Protein AF-A0A6L5FZ71-F1 (afdb_monomer_lite)

Radius of gyration: 16.78 Å; chains: 1; bounding box: 43×30×38 Å

Foldseek 3Di:
DWDWDADPPPRDIDTLVCQAPPHPNPQADPPPRDGHDPVCRPCSNVVRVVVVVVVVVVVVVVVVVCPDPDPDDDPPVVVVVVVVVVVVVVVVVVVD

Sequence (96 aa):
MSIEATCGTCKRKFLLEQIGPESDNLGRCPFCGTRFGRHYTTVLVDAVKDAEVSGQRFVNALGRLQGMETGFEIDIDGALEDTAEQIRAHERKAAS

Secondary structure (DSSP, 8-state):
---EEE-TTT--EEEGGGGSTTSTTTTB-TTT-PBPPGGGTTSHHHHHHHHHHHHHHHHHHHHHHHTS--S----HHHHHHHHHHHHHHHHHHH--

pLDDT: mean 84.99, std 11.19, range [49.25, 96.38]

Structure (mmCIF, N/CA/C/O backbone):
data_AF-A0A6L5FZ71-F1
#
_entry.id   AF-A0A6L5FZ71-F1
#
loop_
_atom_site.group_PDB
_atom_site.id
_atom_site.type_symbol
_atom_site.label_atom_id
_atom_site.label_alt_id
_atom_site.label_comp_id
_atom_site.label_asym_id
_atom_site.label_entity_id
_atom_site.label_seq_id
_atom_site.pdbx_PDB_ins_code
_atom_site.Cartn_x
_atom_site.Cartn_y
_atom_site.Cartn_z
_atom_site.occupancy
_atom_site.B_iso_or_equiv
_atom_site.auth_seq_id
_atom_site.auth_comp_id
_atom_site.auth_asym_id
_atom_site.auth_atom_id
_atom_site.pdbx_PDB_model_num
ATOM 1 N N . MET A 1 1 ? 0.833 6.944 3.402 1.00 84.81 1 MET A N 1
ATOM 2 C CA . MET A 1 1 ? 1.045 5.503 3.672 1.00 84.81 1 MET A CA 1
ATOM 3 C C . MET A 1 1 ? 2.130 5.012 2.734 1.00 84.81 1 MET A C 1
ATOM 5 O O . MET A 1 1 ? 2.076 5.413 1.584 1.00 84.81 1 MET A O 1
ATOM 9 N N . SER A 1 2 ? 3.067 4.187 3.203 1.00 86.31 2 SER A N 1
ATOM 10 C CA . SER A 1 2 ? 4.107 3.586 2.353 1.00 86.31 2 SER A CA 1
ATOM 11 C C . SER A 1 2 ? 3.867 2.084 2.239 1.00 86.31 2 SER A C 1
ATOM 13 O O . SER A 1 2 ? 3.558 1.438 3.244 1.00 86.31 2 SER A O 1
ATOM 15 N N . ILE A 1 3 ? 3.991 1.529 1.034 1.00 89.00 3 ILE A N 1
ATOM 16 C CA . ILE A 1 3 ? 3.754 0.098 0.791 1.00 89.00 3 ILE A CA 1
ATOM 17 C C . ILE A 1 3 ? 5.090 -0.650 0.747 1.00 89.00 3 ILE A C 1
ATOM 19 O O . ILE A 1 3 ? 5.960 -0.340 -0.065 1.00 89.00 3 ILE A O 1
ATOM 23 N N . GLU A 1 4 ? 5.251 -1.661 1.603 1.00 92.69 4 GLU A N 1
ATOM 24 C CA . GLU A 1 4 ? 6.429 -2.533 1.613 1.00 92.69 4 GLU A CA 1
ATOM 25 C C . GLU A 1 4 ? 6.246 -3.724 0.662 1.00 92.69 4 GLU A C 1
ATOM 27 O O . GLU A 1 4 ? 5.204 -4.379 0.638 1.00 92.69 4 GLU A O 1
ATOM 32 N N . ALA A 1 5 ? 7.296 -4.046 -0.088 1.00 90.31 5 ALA A N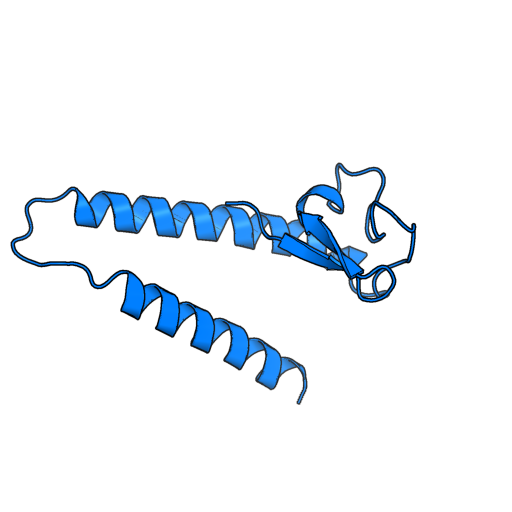 1
ATOM 33 C CA . ALA A 1 5 ? 7.393 -5.226 -0.930 1.00 90.31 5 ALA A CA 1
ATOM 34 C C . ALA A 1 5 ? 8.651 -6.034 -0.596 1.00 90.31 5 ALA A C 1
ATOM 36 O O . ALA A 1 5 ? 9.642 -5.520 -0.079 1.00 90.31 5 ALA A O 1
ATOM 37 N N . THR A 1 6 ? 8.631 -7.330 -0.913 1.00 93.81 6 THR A N 1
ATOM 38 C CA . THR A 1 6 ? 9.775 -8.230 -0.710 1.00 93.81 6 THR A CA 1
ATOM 39 C C . THR A 1 6 ? 10.336 -8.685 -2.050 1.00 93.81 6 THR A C 1
ATOM 41 O O . THR A 1 6 ? 9.612 -9.194 -2.904 1.00 93.81 6 THR A O 1
ATOM 44 N N . CYS A 1 7 ? 11.650 -8.542 -2.244 1.00 92.56 7 CYS A N 1
ATOM 45 C CA . CYS A 1 7 ? 12.301 -8.995 -3.469 1.00 92.56 7 CYS A CA 1
ATOM 46 C C . CYS A 1 7 ? 12.238 -10.526 -3.584 1.00 92.56 7 CYS A C 1
ATOM 48 O O . CYS A 1 7 ? 12.761 -11.239 -2.727 1.00 92.56 7 CYS A O 1
ATOM 50 N N . GLY A 1 8 ? 11.692 -11.040 -4.689 1.00 91.06 8 GLY A N 1
ATOM 51 C CA . GLY A 1 8 ? 11.633 -12.481 -4.953 1.00 91.06 8 GLY A CA 1
ATOM 52 C C . GLY A 1 8 ? 13.005 -13.171 -4.980 1.00 91.06 8 GLY A C 1
ATOM 53 O O . GLY A 1 8 ? 13.088 -14.339 -4.599 1.00 91.06 8 GLY A O 1
ATOM 54 N N . THR A 1 9 ? 14.068 -12.443 -5.345 1.00 94.06 9 THR A N 1
ATOM 55 C CA . THR A 1 9 ? 15.437 -12.968 -5.493 1.00 94.06 9 THR A CA 1
ATOM 56 C C . THR A 1 9 ? 16.259 -12.858 -4.212 1.00 94.06 9 THR A C 1
ATOM 58 O O . THR A 1 9 ? 16.684 -13.876 -3.680 1.00 94.06 9 THR A O 1
ATOM 61 N N . CYS A 1 10 ? 16.490 -11.645 -3.691 1.00 95.94 10 CYS A N 1
ATOM 62 C CA . CYS A 1 10 ? 17.354 -11.452 -2.514 1.00 95.94 10 CYS A CA 1
ATOM 63 C C . CYS A 1 10 ? 16.606 -11.418 -1.174 1.00 95.94 10 CYS A C 1
ATOM 65 O O . CYS A 1 10 ? 17.240 -11.222 -0.141 1.00 95.94 10 CYS A O 1
ATOM 67 N N . LYS A 1 11 ? 15.272 -11.563 -1.188 1.00 96.38 11 LYS A N 1
ATOM 68 C CA . LYS A 1 11 ? 14.384 -11.619 -0.009 1.00 96.38 11 LYS A CA 1
ATOM 69 C C . LYS A 1 11 ? 14.403 -10.397 0.915 1.00 96.38 11 LYS A C 1
ATOM 71 O O . LYS A 1 11 ? 13.741 -10.405 1.946 1.00 96.38 11 LYS A O 1
ATOM 76 N N . ARG A 1 12 ? 15.104 -9.325 0.544 1.00 96.38 12 ARG A N 1
ATOM 77 C CA . ARG A 1 12 ? 15.068 -8.057 1.277 1.00 96.38 12 ARG A CA 1
ATOM 78 C C . ARG A 1 12 ? 13.778 -7.294 1.000 1.00 96.38 12 ARG A C 1
ATOM 80 O O . ARG A 1 12 ? 13.267 -7.310 -0.125 1.00 96.38 12 ARG A O 1
ATOM 87 N N . LYS A 1 13 ? 13.300 -6.630 2.048 1.00 95.69 13 LYS A N 1
ATOM 88 C CA . LYS A 1 13 ? 12.153 -5.727 2.040 1.00 95.69 13 LYS A CA 1
ATOM 89 C C . LYS A 1 13 ? 12.569 -4.342 1.558 1.00 95.69 13 LYS A C 1
ATOM 91 O O . LYS A 1 13 ? 13.645 -3.877 1.922 1.00 95.69 13 LYS A O 1
ATOM 96 N N . PHE A 1 14 ? 11.738 -3.716 0.739 1.00 92.12 14 PHE A N 1
ATOM 97 C CA . PHE A 1 14 ? 11.910 -2.355 0.232 1.00 92.12 14 PHE A CA 1
ATOM 98 C C . PHE A 1 14 ? 10.545 -1.673 0.133 1.00 92.12 14 PHE A C 1
ATOM 100 O O . PHE A 1 14 ? 9.520 -2.351 0.084 1.00 92.12 14 PHE A O 1
ATOM 107 N N . LEU A 1 15 ? 10.523 -0.344 0.080 1.00 91.31 15 LEU A N 1
ATOM 108 C CA . LEU A 1 15 ? 9.286 0.407 -0.143 1.00 91.31 15 LEU A CA 1
ATOM 109 C C . LEU A 1 15 ? 9.034 0.555 -1.645 1.00 91.31 15 LEU A C 1
ATOM 111 O O . LEU A 1 15 ? 9.975 0.780 -2.404 1.00 91.31 15 LEU A O 1
ATOM 115 N N . LEU A 1 16 ? 7.784 0.447 -2.093 1.00 86.75 16 LEU A N 1
ATOM 116 C CA . LEU A 1 16 ? 7.453 0.557 -3.518 1.00 86.75 16 LEU A CA 1
ATOM 117 C C . LEU A 1 16 ? 7.826 1.930 -4.108 1.00 86.75 16 LEU A C 1
ATOM 119 O O . LEU A 1 16 ? 8.243 1.997 -5.263 1.00 86.75 16 LEU A O 1
ATOM 123 N N . GLU A 1 17 ? 7.801 3.000 -3.311 1.00 83.94 17 GLU A N 1
ATOM 124 C CA . GLU A 1 17 ? 8.316 4.323 -3.702 1.00 83.94 17 GLU A CA 1
ATOM 125 C C . GLU A 1 17 ? 9.809 4.296 -4.099 1.00 83.94 17 GLU A C 1
ATOM 127 O O . GLU A 1 17 ? 10.225 5.003 -5.017 1.00 83.94 17 GLU A O 1
ATOM 132 N N . GLN A 1 18 ? 10.616 3.406 -3.498 1.00 85.44 18 GLN A N 1
ATOM 133 C CA . GLN A 1 18 ? 12.057 3.275 -3.771 1.00 85.44 18 GLN A CA 1
ATOM 134 C C . GLN A 1 18 ? 12.360 2.665 -5.139 1.00 85.44 18 GLN A C 1
ATOM 136 O O . GLN A 1 18 ? 13.528 2.518 -5.496 1.00 85.44 18 GLN A O 1
ATOM 141 N N . ILE A 1 19 ? 11.344 2.275 -5.904 1.00 82.62 19 ILE A N 1
ATOM 142 C CA . ILE A 1 19 ? 11.485 1.749 -7.266 1.00 82.62 19 ILE A CA 1
ATOM 143 C C . ILE A 1 19 ? 10.577 2.487 -8.260 1.00 82.62 19 ILE A C 1
ATOM 145 O O . ILE A 1 19 ? 10.367 2.007 -9.377 1.00 82.62 19 ILE A O 1
ATOM 149 N N . GLY A 1 20 ? 10.032 3.631 -7.830 1.00 72.69 20 GLY A N 1
ATOM 150 C CA . GLY A 1 20 ? 9.191 4.523 -8.615 1.00 72.69 20 GLY A CA 1
ATOM 151 C C . GLY A 1 20 ? 9.975 5.379 -9.625 1.00 72.69 20 GLY A C 1
ATOM 152 O O . GLY A 1 20 ? 11.170 5.172 -9.830 1.00 72.69 20 GLY A O 1
ATOM 153 N N . PRO A 1 21 ? 9.312 6.354 -10.269 1.00 65.62 21 PRO A N 1
ATOM 154 C CA . PRO A 1 21 ? 9.855 7.109 -11.403 1.00 65.62 21 PRO A CA 1
ATOM 155 C C . PRO A 1 21 ? 11.007 8.036 -11.006 1.00 65.62 21 PRO A C 1
ATOM 157 O O . PRO A 1 21 ? 11.874 8.315 -11.826 1.00 65.62 21 PRO A O 1
ATOM 160 N N . GLU A 1 22 ? 11.022 8.494 -9.753 1.00 69.12 22 GLU A N 1
ATOM 161 C CA . GLU A 1 22 ? 12.072 9.351 -9.194 1.00 69.12 22 GLU A CA 1
ATOM 162 C C . GLU A 1 22 ? 13.228 8.539 -8.584 1.00 69.12 22 GLU A C 1
ATOM 164 O O . GLU A 1 22 ? 14.168 9.113 -8.045 1.00 69.12 22 GLU A O 1
ATOM 169 N N . SER A 1 23 ? 13.173 7.203 -8.658 1.00 74.06 23 SER A N 1
ATOM 170 C CA . SER A 1 23 ? 14.221 6.327 -8.140 1.00 74.06 23 SER A CA 1
ATOM 171 C C . SER A 1 23 ? 15.211 5.913 -9.225 1.00 74.06 23 SER A C 1
ATOM 173 O O . SER A 1 23 ? 14.830 5.455 -10.305 1.00 74.06 23 SER A O 1
ATOM 175 N N . ASP A 1 24 ? 16.496 5.905 -8.866 1.00 76.06 24 ASP A N 1
ATOM 176 C CA . ASP A 1 24 ? 17.580 5.307 -9.660 1.00 76.06 24 ASP A CA 1
ATOM 177 C C . ASP A 1 24 ? 17.389 3.794 -9.904 1.00 76.06 24 ASP A C 1
ATOM 179 O O . ASP A 1 24 ? 18.051 3.188 -10.750 1.00 76.06 24 ASP A O 1
ATOM 183 N N . ASN A 1 25 ? 16.463 3.164 -9.174 1.00 77.06 25 ASN A N 1
ATOM 184 C CA . ASN A 1 25 ? 16.151 1.741 -9.241 1.00 77.06 25 ASN A CA 1
ATOM 185 C C . ASN A 1 25 ? 14.838 1.441 -9.976 1.00 77.06 25 ASN A C 1
ATOM 187 O O . ASN A 1 25 ? 14.202 0.428 -9.684 1.00 77.06 25 ASN A O 1
ATOM 191 N N . LEU A 1 26 ? 14.420 2.279 -10.930 1.00 79.50 26 LEU A N 1
ATOM 192 C CA . LEU A 1 26 ? 13.182 2.067 -11.685 1.00 79.50 26 LEU A CA 1
ATOM 193 C C . LEU A 1 26 ? 13.072 0.626 -12.225 1.00 79.50 26 LEU A C 1
ATOM 195 O O . LEU A 1 26 ? 13.876 0.167 -13.045 1.00 79.50 26 LEU A O 1
ATOM 199 N N . GLY A 1 27 ? 12.068 -0.110 -11.737 1.00 79.38 27 GLY A N 1
ATOM 200 C CA . GLY A 1 27 ? 11.828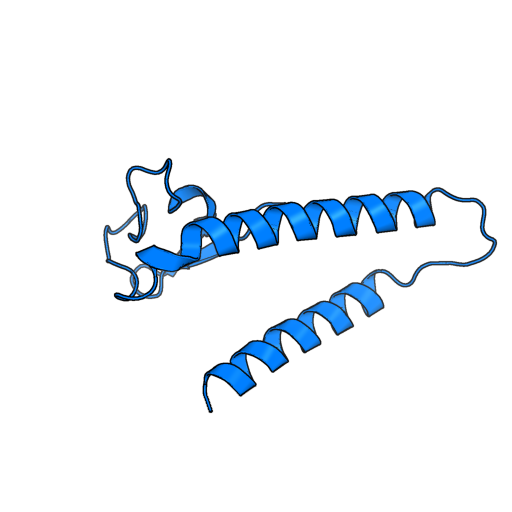 -1.508 -12.114 1.00 79.38 27 GLY A CA 1
ATOM 201 C C . GLY A 1 27 ? 12.908 -2.504 -11.671 1.00 79.38 27 GLY A C 1
ATOM 202 O O . GLY A 1 27 ? 13.002 -3.597 -12.239 1.00 79.38 27 GLY A O 1
ATOM 203 N N . ARG A 1 28 ? 13.743 -2.158 -10.686 1.00 87.56 28 ARG A N 1
ATOM 204 C CA . ARG A 1 28 ? 14.831 -2.999 -10.173 1.00 87.56 28 ARG A CA 1
ATOM 205 C C . ARG A 1 28 ? 14.828 -3.057 -8.658 1.00 87.56 28 ARG A C 1
ATOM 207 O O . ARG A 1 28 ? 14.500 -2.096 -7.980 1.00 87.56 28 ARG A O 1
ATOM 214 N N . CYS A 1 29 ? 15.259 -4.188 -8.112 1.00 90.81 29 CYS A N 1
ATOM 215 C CA . CYS A 1 29 ? 15.478 -4.295 -6.678 1.00 90.81 29 CYS A CA 1
ATOM 216 C C . CYS A 1 29 ? 16.583 -3.314 -6.245 1.00 90.81 29 CYS A C 1
ATOM 218 O O . CYS A 1 29 ? 17.705 -3.466 -6.745 1.00 90.81 29 CYS A O 1
ATOM 220 N N . PRO A 1 30 ? 16.328 -2.420 -5.265 1.00 91.56 30 PRO A N 1
ATOM 221 C CA . PRO A 1 30 ? 17.307 -1.433 -4.802 1.00 91.56 30 PRO A CA 1
ATOM 222 C C . PRO A 1 30 ? 18.591 -2.033 -4.237 1.00 91.56 30 PRO A C 1
ATOM 224 O O . PRO A 1 30 ? 19.593 -1.344 -4.089 1.00 91.56 30 PRO A O 1
ATOM 227 N N . PHE A 1 31 ? 18.571 -3.325 -3.902 1.00 94.25 31 PHE A N 1
ATOM 228 C CA . PHE A 1 31 ? 19.686 -3.940 -3.208 1.00 94.25 31 PHE A CA 1
ATOM 229 C C . PHE A 1 31 ? 20.463 -5.003 -3.985 1.00 94.25 31 PHE A C 1
ATOM 231 O O . PHE A 1 31 ? 21.620 -5.258 -3.656 1.00 94.25 31 PHE A O 1
ATOM 238 N N . CYS A 1 32 ? 19.838 -5.700 -4.936 1.00 94.31 32 CYS A N 1
ATOM 239 C CA . CYS A 1 32 ? 20.518 -6.720 -5.748 1.00 94.31 32 CYS A CA 1
ATOM 240 C C . CYS A 1 32 ? 20.445 -6.449 -7.256 1.00 94.31 32 CYS A C 1
ATOM 242 O O . CYS A 1 32 ? 20.938 -7.257 -8.038 1.00 94.31 32 CYS A O 1
ATOM 244 N N . GLY A 1 33 ? 19.786 -5.366 -7.684 1.00 91.50 33 GLY A N 1
ATOM 245 C CA . GLY A 1 33 ? 19.715 -4.951 -9.089 1.00 91.50 33 GLY A CA 1
ATOM 246 C C . GLY A 1 33 ? 18.880 -5.852 -10.009 1.00 91.50 33 GLY A C 1
ATOM 247 O O . GLY A 1 33 ? 18.778 -5.568 -11.209 1.00 91.50 33 GLY A O 1
ATOM 248 N N . THR A 1 34 ? 18.267 -6.920 -9.475 1.00 91.19 34 THR A N 1
ATOM 249 C CA . THR A 1 34 ? 17.363 -7.802 -10.231 1.00 91.19 34 THR A CA 1
ATOM 250 C C . THR A 1 34 ? 16.220 -6.986 -10.821 1.00 91.19 34 THR A C 1
ATOM 252 O O . THR A 1 34 ? 15.587 -6.213 -10.104 1.00 91.19 34 THR A O 1
ATOM 255 N N . ARG A 1 35 ? 15.943 -7.174 -12.116 1.00 87.81 35 ARG A N 1
ATOM 256 C CA . ARG A 1 35 ? 14.797 -6.553 -12.787 1.00 87.81 35 ARG A CA 1
ATOM 257 C C . ARG A 1 35 ? 13.505 -7.231 -12.348 1.00 87.81 35 ARG A C 1
ATOM 259 O O . ARG A 1 35 ? 13.408 -8.457 -12.396 1.00 87.81 35 ARG A O 1
ATOM 266 N N . PHE A 1 36 ? 12.517 -6.433 -11.974 1.00 83.31 36 PHE A N 1
ATOM 267 C CA . PHE A 1 36 ? 11.140 -6.896 -11.874 1.00 83.31 36 PHE A CA 1
ATOM 268 C C . PHE A 1 36 ? 10.568 -7.097 -13.295 1.00 83.31 36 PHE A C 1
ATOM 270 O O . PHE A 1 36 ? 11.162 -6.635 -14.272 1.00 83.31 36 PHE A O 1
ATOM 277 N N . GLY A 1 37 ? 9.493 -7.883 -13.445 1.00 73.50 37 GLY A N 1
ATOM 278 C CA . GLY A 1 37 ? 9.000 -8.363 -14.751 1.00 73.50 37 GLY A CA 1
ATOM 279 C C . GLY A 1 37 ? 8.758 -7.262 -15.803 1.00 73.50 37 GLY A C 1
AT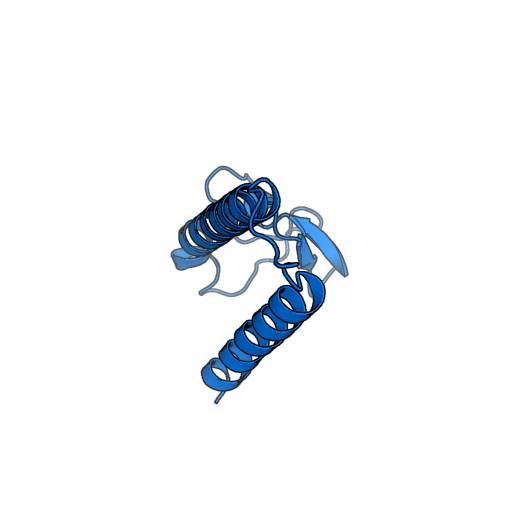OM 280 O O . GLY A 1 37 ? 8.603 -6.095 -15.470 1.00 73.50 37 GLY A O 1
ATOM 281 N N . ARG A 1 38 ? 8.693 -7.615 -17.100 1.00 58.38 38 ARG A N 1
ATOM 282 C CA . ARG A 1 38 ? 8.615 -6.624 -18.207 1.00 58.38 38 ARG A CA 1
ATOM 283 C C . ARG A 1 38 ? 7.432 -5.649 -18.117 1.00 58.38 38 ARG A C 1
ATOM 285 O O . ARG A 1 38 ? 7.580 -4.508 -18.530 1.00 58.38 38 ARG A O 1
ATOM 292 N N . HIS A 1 39 ? 6.291 -6.081 -17.581 1.00 58.62 39 HIS A N 1
ATOM 293 C CA . HIS A 1 39 ? 5.096 -5.238 -17.406 1.00 58.62 39 HIS A CA 1
ATOM 294 C C . HIS A 1 39 ? 5.149 -4.358 -16.149 1.00 58.62 39 HIS A C 1
ATOM 296 O O . HIS A 1 39 ? 4.283 -3.518 -15.931 1.00 58.62 39 HIS A O 1
ATOM 302 N N . TYR A 1 40 ? 6.175 -4.541 -15.319 1.00 60.41 40 TYR A N 1
ATOM 303 C CA . TYR A 1 40 ? 6.304 -3.901 -14.018 1.00 60.41 40 TYR A CA 1
ATOM 304 C C . TYR A 1 40 ? 6.781 -2.448 -14.117 1.00 60.41 40 TYR A C 1
ATOM 306 O O . TYR A 1 40 ? 6.743 -1.739 -13.131 1.00 60.41 40 TYR A O 1
ATOM 314 N N . THR A 1 41 ? 7.249 -1.964 -15.268 1.00 62.62 41 THR A N 1
ATOM 315 C CA . THR A 1 41 ? 7.766 -0.587 -15.382 1.00 62.62 41 THR A CA 1
ATOM 316 C C . THR A 1 41 ? 6.754 0.410 -15.929 1.00 62.62 41 THR A C 1
ATOM 318 O O . THR A 1 41 ? 6.889 1.598 -15.667 1.00 62.62 41 THR A O 1
ATOM 321 N N . THR A 1 42 ? 5.752 -0.038 -16.688 1.00 64.38 42 THR A N 1
ATOM 322 C CA . THR A 1 42 ? 4.873 0.866 -17.450 1.00 64.38 42 THR A CA 1
ATOM 323 C C . THR A 1 42 ? 3.671 1.364 -16.654 1.00 64.38 42 THR A C 1
ATOM 325 O O . THR A 1 42 ? 3.207 2.463 -16.914 1.00 64.38 42 THR A O 1
ATOM 328 N N . VAL A 1 43 ? 3.174 0.574 -15.697 1.00 70.81 43 VAL A N 1
ATOM 329 C CA . VAL A 1 43 ? 1.944 0.886 -14.935 1.00 70.81 43 VAL A CA 1
ATOM 330 C C . VAL A 1 43 ? 2.211 1.031 -13.434 1.00 70.81 43 VAL A C 1
ATOM 332 O O . VAL A 1 43 ? 1.420 1.620 -12.706 1.00 70.81 43 VAL A O 1
ATOM 335 N N . LEU A 1 44 ? 3.342 0.512 -12.952 1.00 74.50 44 LEU A N 1
ATOM 336 C CA . LEU A 1 44 ? 3.635 0.432 -11.523 1.00 74.50 44 LEU A CA 1
ATOM 337 C C . LEU A 1 44 ? 3.699 1.798 -10.853 1.00 74.50 44 LEU A C 1
ATOM 339 O O . LEU A 1 44 ? 3.200 1.943 -9.749 1.00 74.50 44 LEU A O 1
ATOM 343 N N . VAL A 1 45 ? 4.324 2.774 -11.503 1.00 74.75 45 VAL A N 1
ATOM 344 C CA . VAL A 1 45 ? 4.528 4.110 -10.939 1.00 74.75 45 VAL A CA 1
ATOM 345 C C . VAL A 1 45 ? 3.201 4.743 -10.534 1.00 74.75 45 VAL A C 1
ATOM 347 O O . VAL A 1 45 ? 3.025 5.124 -9.376 1.00 74.75 45 VAL A O 1
ATOM 350 N N . ASP A 1 46 ? 2.266 4.805 -11.479 1.00 80.44 46 ASP A N 1
ATOM 351 C CA . ASP A 1 46 ? 0.962 5.416 -11.253 1.00 80.44 46 ASP A CA 1
ATOM 352 C C . ASP A 1 46 ? 0.138 4.571 -10.280 1.00 80.44 46 ASP A C 1
ATOM 354 O O . ASP A 1 46 ? -0.438 5.109 -9.341 1.00 80.44 46 ASP A O 1
ATOM 358 N N . ALA A 1 47 ? 0.184 3.240 -10.408 1.00 83.25 47 ALA A N 1
ATOM 359 C CA . ALA A 1 47 ? -0.527 2.339 -9.505 1.00 83.25 47 ALA A CA 1
ATOM 360 C C . ALA A 1 47 ? -0.042 2.433 -8.044 1.00 83.25 47 ALA A C 1
ATOM 362 O O . AL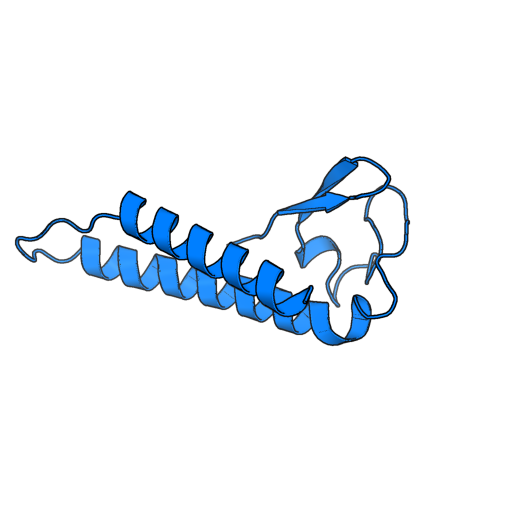A A 1 47 ? -0.862 2.422 -7.127 1.00 83.25 47 ALA A O 1
ATOM 363 N N . VAL A 1 48 ? 1.272 2.539 -7.809 1.00 84.44 48 VAL A N 1
ATOM 364 C CA . VAL A 1 48 ? 1.853 2.703 -6.464 1.00 84.44 48 VAL A CA 1
ATOM 365 C C . VAL A 1 48 ? 1.418 4.034 -5.872 1.00 84.44 48 VAL A C 1
ATOM 367 O O . VAL A 1 48 ? 0.905 4.068 -4.754 1.00 84.44 48 VAL A O 1
ATOM 370 N N . LYS A 1 49 ? 1.560 5.119 -6.640 1.00 85.50 49 LYS A N 1
ATOM 371 C CA . LYS A 1 49 ? 1.158 6.455 -6.199 1.00 85.50 49 LYS A CA 1
ATOM 372 C C . LYS A 1 49 ? -0.333 6.510 -5.868 1.00 85.50 49 LYS A C 1
ATOM 374 O O . LYS A 1 49 ? -0.709 7.027 -4.816 1.00 85.50 49 LYS A O 1
ATOM 379 N N . ASP A 1 50 ? -1.175 5.954 -6.733 1.00 89.31 50 ASP A N 1
ATOM 380 C CA . ASP A 1 50 ? -2.622 5.921 -6.534 1.00 89.31 50 ASP A CA 1
ATOM 381 C C . ASP A 1 50 ? -3.007 5.102 -5.298 1.00 89.31 50 ASP A C 1
ATOM 383 O O . ASP A 1 50 ? -3.857 5.542 -4.515 1.00 89.31 50 ASP A O 1
ATOM 387 N N . ALA A 1 51 ? -2.359 3.955 -5.072 1.00 89.38 51 ALA A N 1
ATOM 388 C CA . ALA A 1 51 ? -2.588 3.127 -3.891 1.00 89.38 51 ALA A CA 1
ATOM 389 C C . ALA A 1 51 ? -2.194 3.854 -2.594 1.00 89.38 51 ALA A C 1
ATOM 391 O O . ALA A 1 51 ? -2.982 3.897 -1.647 1.00 89.38 51 ALA A O 1
ATOM 392 N N . GLU A 1 52 ? -1.018 4.483 -2.549 1.00 89.75 52 GLU A N 1
ATOM 393 C CA . GLU A 1 52 ? -0.526 5.196 -1.362 1.00 89.75 52 GLU A CA 1
ATOM 394 C C . GLU A 1 52 ? -1.370 6.434 -1.024 1.00 89.75 52 GLU A C 1
ATOM 396 O O . GLU A 1 52 ? -1.706 6.666 0.146 1.00 89.75 52 GLU A O 1
ATOM 401 N N . VAL A 1 53 ? -1.774 7.205 -2.041 1.00 92.44 53 VAL A N 1
ATOM 402 C CA . VAL A 1 53 ? -2.670 8.361 -1.879 1.00 92.44 53 VAL A CA 1
ATOM 403 C C . VAL A 1 53 ? -4.052 7.914 -1.408 1.00 92.44 53 VAL A C 1
ATOM 405 O O . VAL A 1 53 ? -4.618 8.522 -0.495 1.00 92.44 53 VAL A O 1
ATOM 408 N N . SER A 1 54 ? -4.603 6.853 -1.998 1.00 93.88 54 SER A N 1
ATOM 409 C CA . SER A 1 54 ? -5.924 6.334 -1.627 1.00 93.88 54 SER A CA 1
ATOM 410 C C . SER A 1 54 ? -5.928 5.763 -0.211 1.00 93.88 54 SER A C 1
ATOM 412 O O . SER A 1 54 ? -6.829 6.083 0.564 1.00 93.88 54 SER A O 1
ATOM 414 N N . GLY A 1 55 ? -4.886 5.022 0.175 1.00 92.69 55 GLY A N 1
ATOM 415 C CA . GLY A 1 55 ? -4.706 4.540 1.544 1.00 92.69 55 GLY A CA 1
ATOM 416 C C . GLY A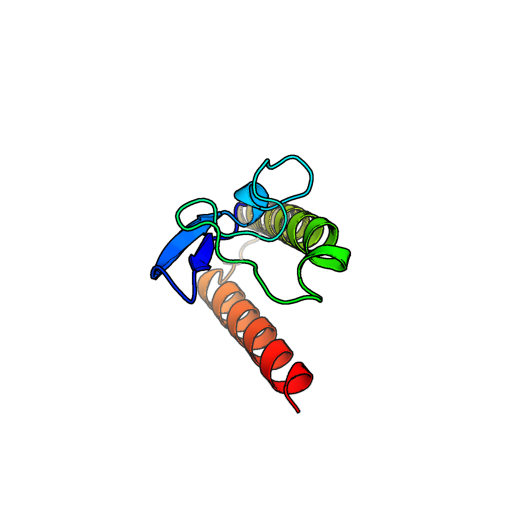 1 55 ? -4.633 5.687 2.553 1.00 92.69 55 GLY A C 1
ATOM 417 O O . GLY A 1 55 ? -5.308 5.662 3.581 1.00 92.69 55 GLY A O 1
ATOM 418 N N . GLN A 1 56 ? -3.901 6.761 2.235 1.00 94.12 56 GLN A N 1
ATOM 419 C CA . GLN A 1 56 ? -3.859 7.940 3.104 1.00 94.12 56 GLN A CA 1
ATOM 420 C C . GLN A 1 56 ? -5.228 8.622 3.232 1.00 94.12 56 GLN A C 1
ATOM 422 O O . GLN A 1 56 ? -5.608 9.053 4.322 1.00 94.12 56 GLN A O 1
ATOM 427 N N . ARG A 1 57 ? -5.984 8.725 2.133 1.00 95.19 57 ARG A N 1
ATOM 428 C CA . ARG A 1 57 ? -7.347 9.280 2.150 1.00 95.19 57 ARG A CA 1
ATOM 429 C C . ARG A 1 57 ? -8.287 8.437 3.007 1.00 95.19 57 ARG A C 1
ATOM 431 O O . ARG A 1 57 ? -9.048 9.014 3.777 1.00 95.19 57 ARG A O 1
ATOM 438 N N . PHE A 1 58 ? -8.201 7.112 2.907 1.00 94.00 58 PHE A N 1
ATOM 439 C CA . PHE A 1 58 ? -8.983 6.178 3.714 1.00 94.00 58 PHE A CA 1
ATOM 440 C C . PHE A 1 58 ? -8.718 6.362 5.213 1.00 94.00 58 PHE A C 1
ATOM 442 O O . PHE A 1 58 ? -9.653 6.609 5.973 1.00 94.00 58 PHE A O 1
ATOM 449 N N . VAL A 1 59 ? -7.443 6.367 5.620 1.00 93.62 59 VAL A N 1
ATOM 450 C CA . VAL A 1 59 ? -7.040 6.606 7.019 1.00 93.62 59 VAL A CA 1
ATOM 451 C C . VAL A 1 59 ? -7.561 7.954 7.522 1.00 93.62 59 VAL A C 1
ATOM 453 O O . VAL A 1 59 ? -8.145 8.035 8.600 1.00 93.62 59 VAL A O 1
ATOM 456 N N . ASN A 1 60 ? -7.409 9.017 6.727 1.00 94.38 60 ASN A N 1
ATOM 4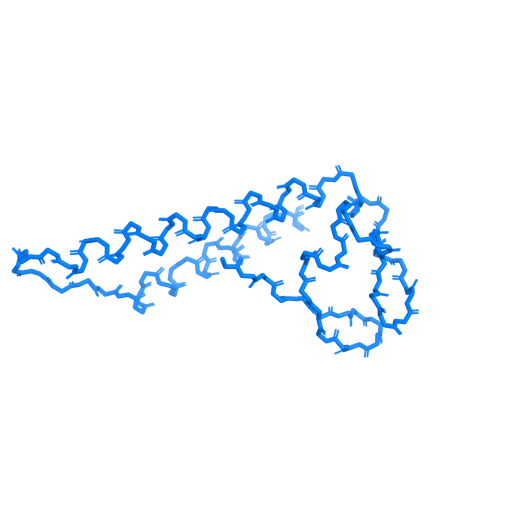57 C CA . ASN A 1 60 ? -7.876 10.350 7.107 1.00 94.38 60 ASN A CA 1
ATOM 458 C C . ASN A 1 60 ? -9.406 10.416 7.252 1.00 94.38 60 ASN A C 1
ATOM 460 O O . ASN A 1 60 ? -9.907 11.124 8.125 1.00 94.38 60 ASN A O 1
ATOM 464 N N . ALA A 1 61 ? -10.154 9.720 6.393 1.00 93.56 61 ALA A N 1
ATOM 465 C CA . ALA A 1 61 ? -11.611 9.681 6.452 1.00 93.56 61 ALA A CA 1
ATOM 466 C C . ALA A 1 61 ? -12.103 8.928 7.696 1.00 93.56 61 ALA A C 1
ATOM 468 O O . ALA A 1 61 ? -12.940 9.457 8.425 1.00 93.56 61 ALA A O 1
ATOM 469 N N . LEU A 1 62 ? -11.536 7.752 7.985 1.00 91.81 62 LEU A N 1
ATOM 470 C CA . LEU A 1 62 ? -11.876 6.990 9.189 1.00 91.81 62 LEU A CA 1
ATOM 471 C C . LEU A 1 62 ? -11.500 7.735 10.470 1.00 91.81 62 LEU A C 1
ATOM 473 O O . LEU A 1 62 ? -12.315 7.810 11.385 1.00 91.81 62 LEU A O 1
ATOM 477 N N . GLY A 1 63 ? -10.321 8.363 10.513 1.00 91.38 63 GLY A N 1
ATOM 478 C CA . GLY A 1 63 ? -9.903 9.164 11.665 1.00 91.38 63 GLY A CA 1
ATOM 479 C C . GLY A 1 63 ? -10.850 10.335 11.951 1.00 91.38 63 GLY A C 1
ATOM 480 O O . GLY A 1 63 ? -11.120 10.644 13.108 1.00 91.38 63 GLY A O 1
ATOM 481 N N . ARG A 1 64 ? -11.421 10.957 10.909 1.00 92.31 64 ARG A N 1
ATOM 482 C CA . ARG A 1 64 ? -12.453 11.995 11.079 1.00 92.31 64 ARG A CA 1
ATOM 483 C C . ARG A 1 64 ? -13.740 11.436 11.672 1.00 92.31 64 ARG A C 1
ATOM 485 O O . ARG A 1 64 ? -14.293 12.074 12.555 1.00 92.31 64 ARG A O 1
ATOM 492 N N . LEU A 1 65 ? -14.200 10.275 11.204 1.00 90.44 65 LEU A N 1
ATOM 493 C CA . LEU A 1 65 ? -15.416 9.641 11.719 1.00 90.44 65 LEU A CA 1
ATOM 494 C C . LEU A 1 65 ? -15.248 9.185 13.176 1.00 90.44 65 LEU A C 1
ATOM 496 O O . LEU A 1 65 ? -16.161 9.381 13.967 1.00 90.44 65 LEU A O 1
ATOM 500 N N . GLN A 1 66 ? -14.078 8.651 13.547 1.00 87.62 66 GLN A N 1
ATOM 501 C CA . GLN A 1 66 ? -13.764 8.309 14.941 1.00 87.62 66 GLN A CA 1
ATOM 502 C C . GLN A 1 66 ? -13.704 9.534 15.857 1.00 87.62 66 GLN A C 1
ATOM 504 O O . GLN A 1 66 ? -14.045 9.443 17.030 1.00 87.62 66 GLN A O 1
ATOM 509 N N . GLY A 1 67 ? -13.255 10.679 15.338 1.00 86.81 67 GLY A N 1
ATOM 510 C CA . GLY A 1 67 ? -13.182 11.925 16.102 1.00 86.81 67 GLY A CA 1
ATOM 511 C C . GLY A 1 67 ? -14.533 12.609 16.327 1.00 86.81 67 GLY A C 1
ATOM 512 O O . GLY A 1 67 ? -14.581 13.632 17.007 1.00 86.81 67 GLY A O 1
ATOM 513 N N . MET A 1 68 ? -15.616 12.098 15.739 1.00 90.44 68 MET A N 1
ATOM 514 C CA . MET A 1 68 ? -16.960 12.631 15.935 1.00 90.44 68 MET A CA 1
ATOM 515 C C . MET A 1 68 ? -17.609 11.985 17.165 1.00 90.44 68 MET A C 1
ATOM 517 O O . MET A 1 68 ? -17.500 10.783 17.383 1.00 90.44 68 MET A O 1
ATOM 521 N N . GLU A 1 69 ? -18.342 12.771 17.953 1.00 76.06 69 GLU A N 1
ATOM 522 C CA . GLU A 1 69 ? -19.186 12.237 19.025 1.00 76.06 69 GLU A CA 1
ATOM 523 C C . GLU A 1 69 ? -20.469 11.671 18.401 1.00 76.06 69 GLU A C 1
ATOM 525 O O . GLU A 1 69 ? -21.464 12.370 18.214 1.00 76.06 69 GLU A O 1
ATOM 530 N N . THR A 1 70 ? -20.404 10.415 17.961 1.00 80.88 70 THR A N 1
ATOM 531 C CA . THR A 1 70 ? -21.455 9.799 17.137 1.00 80.88 70 THR A CA 1
ATOM 532 C C . THR A 1 70 ? -22.364 8.835 17.889 1.00 80.88 70 THR A C 1
ATOM 534 O O . THR A 1 70 ? -23.420 8.468 17.375 1.00 80.88 70 THR A O 1
ATOM 537 N N . GLY A 1 71 ? -21.963 8.398 19.086 1.00 86.00 71 GLY A N 1
ATOM 538 C CA . GLY A 1 71 ? -22.663 7.348 19.830 1.00 86.00 71 GLY A CA 1
ATOM 539 C C . GLY A 1 71 ? -22.521 5.945 19.222 1.00 86.00 71 GLY A C 1
ATOM 540 O O . GLY A 1 71 ? -23.247 5.042 19.630 1.00 86.00 71 GLY A O 1
ATOM 541 N N . PHE A 1 72 ? -21.606 5.752 18.265 1.00 86.81 72 PHE A N 1
ATOM 542 C CA . PHE A 1 72 ? -21.222 4.440 17.743 1.00 86.81 72 PHE A CA 1
ATOM 543 C C . PHE A 1 72 ? -19.706 4.252 17.794 1.00 86.81 72 PHE A C 1
ATOM 545 O O . PHE A 1 72 ? -18.943 5.213 17.701 1.00 86.81 72 PHE A O 1
ATOM 552 N N . GLU A 1 73 ? -19.272 2.999 17.889 1.00 90.31 73 GLU A N 1
ATOM 553 C CA . GLU A 1 73 ? -17.869 2.621 17.745 1.00 90.31 73 GLU A CA 1
ATOM 554 C C . GLU A 1 73 ? -17.633 2.093 16.331 1.00 90.31 73 GLU A C 1
ATOM 556 O O . GLU A 1 73 ? -18.443 1.344 15.783 1.00 90.31 73 GLU A O 1
ATOM 561 N N . ILE A 1 74 ? -16.532 2.519 15.716 1.00 91.31 74 ILE A N 1
ATOM 562 C CA . ILE A 1 74 ? -16.122 2.016 14.406 1.00 91.31 74 ILE A CA 1
ATOM 563 C C . ILE A 1 74 ? -15.242 0.793 14.639 1.00 91.31 74 ILE A C 1
ATOM 565 O O . ILE A 1 74 ? -14.173 0.919 15.237 1.00 91.31 74 ILE A O 1
ATOM 569 N N . ASP A 1 75 ? -15.670 -0.356 14.124 1.00 94.06 75 ASP A N 1
ATOM 570 C CA . ASP A 1 75 ? -14.861 -1.573 14.083 1.00 94.06 75 ASP A CA 1
ATOM 571 C C . ASP A 1 75 ? -13.766 -1.448 13.010 1.00 94.06 75 ASP A C 1
ATOM 573 O O . ASP A 1 75 ? -13.957 -1.759 11.832 1.00 94.06 75 ASP A O 1
ATOM 577 N N . ILE A 1 76 ? -12.620 -0.897 13.417 1.00 93.00 76 ILE A N 1
ATOM 578 C CA . ILE A 1 76 ? -11.468 -0.692 12.533 1.00 93.00 76 ILE A CA 1
ATOM 579 C C . ILE A 1 76 ? -10.841 -2.024 12.135 1.00 93.00 76 ILE A C 1
ATOM 581 O O . ILE A 1 76 ? -10.459 -2.181 10.976 1.00 93.00 76 ILE A O 1
ATOM 585 N N . ASP A 1 77 ? -10.736 -2.966 13.068 1.00 94.50 77 ASP A N 1
ATOM 586 C CA . ASP A 1 77 ? -10.083 -4.246 12.812 1.00 94.50 77 ASP A CA 1
ATOM 587 C C . ASP A 1 77 ? -10.886 -5.059 11.792 1.00 94.50 77 ASP A C 1
ATOM 589 O O . ASP A 1 77 ? -10.309 -5.522 10.806 1.00 94.50 77 ASP A O 1
ATOM 593 N N . GLY A 1 78 ? -12.215 -5.115 11.941 1.00 95.94 78 GLY A N 1
ATOM 594 C CA . GLY A 1 78 ? -13.102 -5.735 10.955 1.00 95.94 78 GLY A CA 1
ATOM 595 C C . GLY A 1 78 ? -13.019 -5.063 9.581 1.00 95.94 78 GLY A C 1
ATOM 596 O O . GLY A 1 78 ? -12.863 -5.734 8.561 1.00 95.94 78 GLY A O 1
ATOM 597 N N . ALA A 1 79 ? -13.012 -3.726 9.528 1.00 93.25 79 ALA A N 1
ATOM 598 C CA . ALA A 1 79 ? -12.871 -3.002 8.262 1.00 93.25 79 ALA A CA 1
ATOM 599 C C . ALA A 1 79 ? -11.525 -3.277 7.555 1.00 93.25 79 ALA A C 1
ATOM 601 O O . ALA A 1 79 ? -11.468 -3.360 6.321 1.00 93.25 79 ALA A O 1
ATOM 602 N N . LEU A 1 80 ? -10.430 -3.405 8.311 1.00 93.25 80 LEU A N 1
ATOM 603 C CA . LEU A 1 80 ? -9.110 -3.741 7.772 1.00 93.25 80 LEU A CA 1
ATOM 604 C C . LEU A 1 80 ? -9.034 -5.202 7.311 1.00 93.25 80 LEU A C 1
ATOM 606 O O . LEU A 1 80 ? -8.423 -5.471 6.272 1.00 93.25 80 LEU A O 1
ATOM 610 N N . GLU A 1 81 ? -9.663 -6.126 8.040 1.00 96.00 81 GLU A N 1
ATOM 611 C CA . GLU A 1 81 ? -9.753 -7.539 7.666 1.00 96.00 81 GLU A CA 1
ATOM 612 C C . GLU A 1 81 ? -10.509 -7.715 6.340 1.00 96.00 81 GLU A C 1
ATOM 614 O O . GLU A 1 81 ? -9.955 -8.286 5.392 1.00 96.00 81 GLU A O 1
ATOM 619 N N . ASP A 1 82 ? -11.695 -7.113 6.221 1.00 95.25 82 ASP A N 1
ATOM 620 C CA . ASP A 1 82 ? -12.506 -7.121 4.997 1.00 95.25 82 ASP A CA 1
ATOM 621 C C . ASP A 1 82 ? -11.749 -6.517 3.807 1.00 95.25 82 ASP A C 1
ATOM 623 O O . ASP A 1 82 ? -11.770 -7.041 2.687 1.00 95.25 82 ASP A O 1
ATOM 627 N N . THR A 1 83 ? -11.040 -5.407 4.035 1.00 93.31 83 THR A N 1
ATOM 628 C CA . THR A 1 83 ? -10.229 -4.756 2.997 1.00 93.31 83 THR A CA 1
ATOM 629 C C . THR A 1 83 ? -9.106 -5.682 2.522 1.00 93.31 83 THR A C 1
ATOM 631 O O . THR A 1 83 ? -8.872 -5.819 1.317 1.00 93.31 83 THR A O 1
ATOM 634 N N . ALA A 1 84 ? -8.421 -6.361 3.448 1.00 92.75 84 ALA A N 1
ATOM 635 C CA . ALA A 1 84 ? -7.368 -7.312 3.111 1.00 92.75 84 ALA A CA 1
ATOM 636 C C . ALA A 1 84 ? -7.911 -8.519 2.328 1.00 92.75 84 ALA A C 1
ATOM 638 O O . ALA A 1 84 ? -7.259 -8.985 1.387 1.00 92.75 84 ALA A O 1
ATOM 639 N N . GLU A 1 85 ? -9.099 -9.022 2.675 1.00 95.12 85 GLU A N 1
ATOM 640 C CA . GLU A 1 85 ? -9.756 -10.093 1.923 1.00 95.12 85 GLU A CA 1
ATOM 641 C C . GLU A 1 85 ? -10.072 -9.664 0.485 1.00 95.12 85 GLU A C 1
ATOM 643 O O . GLU A 1 85 ? -9.722 -10.378 -0.463 1.00 95.12 85 GLU A O 1
ATOM 648 N N . GLN A 1 86 ? -10.669 -8.483 0.309 1.00 92.62 86 GLN A N 1
ATOM 649 C CA . GLN A 1 86 ? -11.027 -7.946 -1.005 1.00 92.62 86 GLN A CA 1
ATOM 650 C C . GLN A 1 86 ? -9.802 -7.766 -1.915 1.00 92.62 86 GLN A C 1
ATOM 652 O O . GLN A 1 86 ? -9.847 -8.149 -3.088 1.00 92.62 86 GLN A O 1
ATOM 657 N N . ILE A 1 87 ? -8.683 -7.265 -1.377 1.00 91.06 87 ILE A N 1
ATOM 658 C CA . ILE A 1 87 ? -7.420 -7.128 -2.122 1.00 91.06 87 ILE A CA 1
ATOM 659 C C . ILE A 1 87 ? -6.916 -8.502 -2.591 1.00 91.06 87 ILE A C 1
ATOM 661 O O . ILE A 1 87 ? -6.641 -8.695 -3.777 1.00 91.06 87 ILE A O 1
ATOM 665 N N . ARG A 1 88 ? -6.859 -9.493 -1.690 1.00 90.31 88 ARG A N 1
ATOM 666 C CA . ARG A 1 88 ? -6.411 -10.861 -2.025 1.00 90.31 88 ARG A CA 1
ATOM 667 C C . ARG A 1 88 ? -7.333 -11.542 -3.039 1.00 90.31 88 ARG A C 1
ATOM 669 O O . ARG A 1 88 ? -6.880 -12.342 -3.857 1.00 90.31 88 ARG A O 1
ATOM 676 N N . ALA A 1 89 ? -8.635 -11.266 -2.988 1.00 89.62 89 ALA A N 1
ATOM 677 C CA . ALA A 1 89 ? -9.592 -11.787 -3.960 1.00 89.62 89 ALA A CA 1
ATOM 678 C C . ALA A 1 89 ? -9.353 -11.225 -5.370 1.00 89.62 89 ALA A C 1
ATOM 680 O O . ALA A 1 89 ? -9.563 -11.936 -6.356 1.00 89.62 89 ALA A O 1
ATOM 681 N N . HIS A 1 90 ? -8.874 -9.984 -5.470 1.00 82.25 90 HIS A N 1
ATOM 682 C CA . HIS A 1 90 ? -8.525 -9.353 -6.739 1.00 82.25 90 HIS A CA 1
ATOM 683 C C . HIS A 1 90 ? -7.328 -10.029 -7.423 1.00 82.25 90 HIS A C 1
ATOM 685 O O . HIS A 1 90 ? -7.373 -10.258 -8.633 1.00 82.25 90 HIS A O 1
ATOM 691 N N . GLU A 1 91 ? -6.301 -10.418 -6.658 1.00 69.69 91 GLU A N 1
ATOM 692 C CA . GLU A 1 91 ? -5.144 -11.165 -7.178 1.00 69.69 91 GLU A CA 1
ATOM 693 C C . GLU A 1 91 ? -5.556 -12.512 -7.783 1.00 69.69 91 GLU A C 1
ATOM 695 O O . GLU A 1 91 ? -5.101 -12.874 -8.867 1.00 69.69 91 GLU A O 1
ATOM 700 N N . ARG A 1 92 ? -6.470 -13.237 -7.120 1.00 68.81 92 ARG A N 1
ATOM 701 C CA . ARG A 1 92 ? -6.959 -14.538 -7.607 1.00 68.81 92 ARG A CA 1
ATOM 702 C C . ARG A 1 92 ? -7.671 -14.429 -8.952 1.00 68.81 92 ARG A C 1
ATOM 704 O O . ARG A 1 92 ? -7.468 -15.288 -9.797 1.00 68.81 92 ARG A O 1
ATOM 711 N N . LYS A 1 93 ? -8.467 -13.373 -9.155 1.00 63.09 93 LYS A N 1
ATOM 712 C CA . LYS A 1 93 ? -9.174 -13.121 -10.424 1.00 63.09 93 LYS A CA 1
ATOM 713 C C . LYS A 1 93 ? -8.241 -12.702 -11.559 1.00 63.09 93 LYS A C 1
ATOM 715 O O . LYS A 1 93 ? -8.561 -12.945 -12.712 1.00 63.09 93 LYS A O 1
ATOM 720 N N . ALA A 1 94 ? -7.120 -12.050 -11.251 1.00 58.16 94 ALA A N 1
ATOM 721 C CA . ALA A 1 94 ? -6.141 -11.638 -12.257 1.00 58.16 94 ALA A CA 1
ATOM 722 C C . ALA A 1 94 ? -5.227 -12.793 -12.722 1.00 58.16 94 ALA A C 1
ATOM 724 O O . ALA A 1 94 ? -4.602 -12.686 -13.774 1.00 58.16 94 ALA A O 1
ATOM 725 N N . ALA A 1 95 ? -5.127 -13.871 -11.936 1.00 55.12 95 ALA A N 1
ATOM 726 C CA . ALA A 1 95 ? -4.297 -15.045 -12.223 1.00 55.12 95 ALA A CA 1
ATOM 727 C C . ALA A 1 95 ? -5.040 -16.192 -12.946 1.00 55.12 95 ALA A C 1
ATOM 729 O O . ALA A 1 95 ? -4.405 -17.181 -13.314 1.00 55.12 95 ALA A O 1
ATOM 730 N N . SER A 1 96 ? -6.360 -16.072 -13.113 1.00 49.25 96 SER A N 1
ATOM 731 C CA . SER A 1 96 ? -7.263 -17.014 -13.796 1.00 49.25 96 SER A CA 1
ATOM 732 C C . SER A 1 96 ? -7.674 -16.498 -15.166 1.00 49.25 96 SER A C 1
ATOM 734 O O . SER A 1 96 ? -7.680 -17.306 -16.118 1.00 49.25 96 SER A O 1
#